Protein AF-A0A2D8ARQ0-F1 (afdb_monomer_lite)

Foldseek 3Di:
DKWWKFKWWAAVPDIDTDTDIDRDPVVVVVVVVCCVVPVVTDDMDIDTDDPVVSVVPPD

Structure (mmCIF, N/CA/C/O backbone):
data_AF-A0A2D8ARQ0-F1
#
_entry.id   AF-A0A2D8ARQ0-F1
#
loop_
_atom_site.group_PDB
_atom_site.id
_atom_site.type_symbol
_atom_site.label_atom_id
_atom_site.label_alt_id
_atom_site.label_comp_id
_atom_site.label_asym_id
_atom_site.label_entity_id
_atom_site.label_seq_id
_atom_site.pdbx_PDB_ins_code
_atom_site.Cartn_x
_atom_site.Cartn_y
_atom_site.Cartn_z
_atom_site.occupancy
_atom_site.B_iso_or_equiv
_atom_site.auth_seq_id
_atom_site.auth_comp_id
_atom_site.auth_asym_id
_atom_site.auth_atom_id
_atom_site.pdbx_PDB_model_num
ATOM 1 N N . MET A 1 1 ? 12.164 8.429 -9.144 1.00 78.56 1 MET A N 1
ATOM 2 C CA . MET A 1 1 ? 11.967 6.965 -9.052 1.00 78.56 1 MET A CA 1
ATOM 3 C C . MET A 1 1 ? 10.618 6.722 -8.416 1.00 78.56 1 MET A C 1
ATOM 5 O O . MET A 1 1 ? 10.453 7.143 -7.284 1.00 78.56 1 MET A O 1
ATOM 9 N N . ALA A 1 2 ? 9.670 6.121 -9.137 1.00 91.44 2 ALA A N 1
ATOM 10 C CA . ALA A 1 2 ? 8.414 5.677 -8.536 1.00 91.44 2 ALA A CA 1
ATOM 11 C C . ALA A 1 2 ? 8.644 4.397 -7.719 1.00 91.44 2 ALA A C 1
ATOM 13 O O . ALA A 1 2 ? 9.588 3.655 -7.997 1.00 91.44 2 ALA A O 1
ATOM 14 N N . VAL A 1 3 ? 7.783 4.159 -6.737 1.00 95.81 3 VAL A N 1
ATOM 15 C CA . VAL A 1 3 ? 7.726 2.918 -5.965 1.00 95.81 3 VAL A CA 1
ATOM 16 C C . VAL A 1 3 ? 6.520 2.101 -6.409 1.00 95.81 3 VAL A C 1
ATOM 18 O O . VAL A 1 3 ? 5.483 2.672 -6.752 1.00 95.81 3 VAL A O 1
ATOM 21 N N . TYR A 1 4 ? 6.674 0.783 -6.402 1.00 96.75 4 TYR A N 1
ATOM 22 C CA . TYR A 1 4 ? 5.670 -0.171 -6.855 1.00 96.75 4 TYR A CA 1
ATOM 23 C C . TYR A 1 4 ? 5.462 -1.190 -5.742 1.00 96.75 4 TYR A C 1
ATOM 25 O O . TYR A 1 4 ? 6.432 -1.737 -5.215 1.00 96.75 4 TYR A O 1
ATOM 33 N N . TYR A 1 5 ? 4.208 -1.406 -5.366 1.00 96.88 5 TYR A N 1
ATOM 34 C CA . TYR A 1 5 ? 3.835 -2.342 -4.317 1.00 96.88 5 TYR A CA 1
ATOM 35 C C . TYR A 1 5 ? 2.646 -3.187 -4.760 1.00 96.88 5 TYR A C 1
ATOM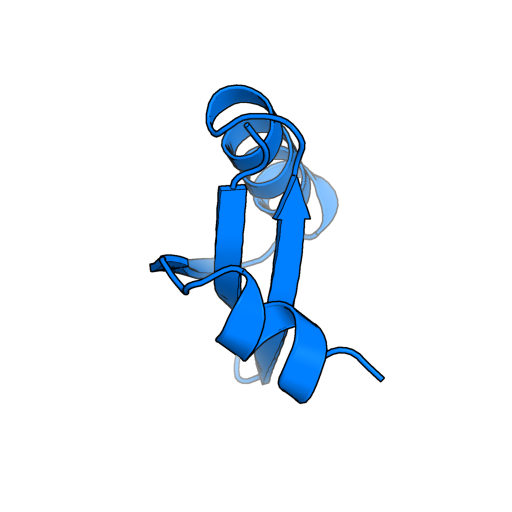 37 O O . TYR A 1 5 ? 1.732 -2.681 -5.412 1.00 96.88 5 TYR A O 1
ATOM 45 N N . LEU A 1 6 ? 2.639 -4.454 -4.361 1.00 97.31 6 LEU A N 1
ATOM 46 C CA . LEU A 1 6 ? 1.416 -5.230 -4.237 1.00 97.31 6 LEU A CA 1
ATOM 47 C C . LEU A 1 6 ? 0.866 -4.975 -2.834 1.00 97.31 6 LEU A C 1
ATOM 49 O O . LEU A 1 6 ? 1.537 -5.228 -1.833 1.00 97.31 6 LEU A O 1
ATOM 53 N N . VAL A 1 7 ? -0.335 -4.415 -2.768 1.00 96.88 7 VAL A N 1
ATOM 54 C CA . VAL A 1 7 ? -0.962 -4.000 -1.516 1.00 96.88 7 VAL A CA 1
ATOM 55 C C . VAL A 1 7 ? -2.160 -4.889 -1.244 1.00 96.88 7 VAL A C 1
ATOM 57 O O . VAL A 1 7 ? -3.091 -4.929 -2.049 1.00 96.88 7 VAL A O 1
ATOM 60 N N . THR A 1 8 ? -2.155 -5.578 -0.107 1.00 97.62 8 THR A N 1
ATOM 61 C CA . THR A 1 8 ? -3.329 -6.301 0.391 1.00 97.62 8 THR A CA 1
ATOM 62 C C . THR A 1 8 ? -4.056 -5.405 1.382 1.00 97.62 8 THR A C 1
ATOM 64 O O . THR A 1 8 ? -3.476 -4.981 2.379 1.00 97.62 8 THR A O 1
ATOM 67 N N . VAL A 1 9 ? -5.320 -5.098 1.105 1.00 96.94 9 VAL A N 1
ATOM 68 C CA . VAL A 1 9 ? -6.183 -4.283 1.965 1.00 96.94 9 VAL A CA 1
ATOM 69 C C . VAL A 1 9 ? -7.249 -5.179 2.577 1.00 96.94 9 VAL A C 1
ATOM 71 O O . VAL A 1 9 ? -7.976 -5.847 1.841 1.00 96.94 9 VAL A O 1
ATOM 74 N N . THR A 1 10 ? -7.371 -5.150 3.902 1.00 97.75 10 THR A N 1
ATOM 75 C CA . THR A 1 10 ? -8.337 -5.953 4.663 1.00 97.75 10 THR A CA 1
ATOM 76 C C . THR A 1 10 ? -9.343 -5.054 5.372 1.00 97.75 10 THR A C 1
ATOM 78 O O . THR A 1 10 ? -8.974 -4.035 5.965 1.00 97.75 10 THR A O 1
ATOM 81 N N . LYS A 1 11 ? -10.624 -5.426 5.307 1.00 96.25 11 LYS A N 1
ATOM 82 C CA . LYS A 1 11 ? -11.723 -4.760 6.012 1.00 96.25 11 LYS A CA 1
ATOM 83 C C . LYS A 1 11 ? -12.805 -5.772 6.396 1.00 96.25 11 LYS A C 1
ATOM 85 O O . LYS A 1 11 ? -13.514 -6.285 5.527 1.00 96.25 11 LYS A O 1
ATOM 90 N N . GLY A 1 12 ? -12.954 -6.025 7.691 1.00 94.75 12 GLY A N 1
ATOM 91 C CA . GLY A 1 12 ? -13.722 -7.139 8.232 1.00 94.75 12 GLY A CA 1
ATOM 92 C C . GLY A 1 12 ? -13.203 -8.460 7.670 1.00 94.75 12 GLY A C 1
ATOM 93 O O . GLY A 1 12 ? -11.998 -8.690 7.613 1.00 94.75 12 GLY A O 1
ATOM 94 N N . ASP A 1 13 ? -14.119 -9.282 7.168 1.00 94.75 13 ASP A N 1
ATOM 95 C CA . ASP A 1 13 ? -13.794 -10.581 6.566 1.00 94.75 13 ASP A CA 1
ATOM 96 C C . ASP A 1 13 ? -13.373 -10.484 5.086 1.00 94.75 13 ASP A C 1
ATOM 98 O O . ASP A 1 13 ? -13.106 -11.497 4.438 1.00 94.75 13 ASP A O 1
ATOM 102 N N . MET A 1 14 ? -13.327 -9.273 4.517 1.00 94.62 14 MET A N 1
ATOM 103 C CA . MET A 1 14 ? -12.944 -9.056 3.122 1.00 94.62 14 MET A CA 1
ATOM 104 C C . MET A 1 14 ? -11.474 -8.661 3.010 1.00 94.62 14 MET A C 1
ATOM 106 O O . MET A 1 14 ? -10.993 -7.801 3.748 1.00 94.62 14 MET A O 1
ATOM 110 N N . SER A 1 15 ? -10.786 -9.217 2.014 1.00 96.06 15 SER A N 1
ATOM 111 C CA . SER A 1 15 ? -9.452 -8.780 1.604 1.00 96.06 15 SER A CA 1
ATOM 112 C C . SER A 1 15 ? -9.375 -8.623 0.087 1.00 96.06 15 SER A C 1
ATOM 114 O O . SER A 1 15 ? -10.021 -9.359 -0.660 1.00 96.06 15 SER A O 1
ATOM 116 N N . THR A 1 16 ? -8.602 -7.643 -0.379 1.00 95.25 16 THR A N 1
ATOM 117 C CA . THR A 1 16 ? -8.341 -7.426 -1.807 1.00 95.25 16 THR A CA 1
ATOM 118 C C . THR A 1 16 ? -6.880 -7.087 -2.041 1.00 95.25 16 THR A C 1
ATOM 120 O O . THR A 1 16 ? -6.264 -6.395 -1.233 1.00 95.25 16 THR A O 1
ATOM 123 N N . LYS A 1 17 ? -6.333 -7.547 -3.166 1.00 95.75 17 LYS A N 1
ATOM 124 C CA . LYS A 1 17 ? -4.971 -7.234 -3.608 1.00 95.75 17 LYS A CA 1
ATOM 125 C C . LYS A 1 17 ? -5.007 -6.197 -4.723 1.00 95.75 17 LYS A C 1
ATOM 127 O O . LYS A 1 17 ? -5.817 -6.312 -5.639 1.00 95.75 17 LYS A O 1
ATOM 132 N N . VAL A 1 18 ? -4.138 -5.194 -4.645 1.00 94.50 18 VAL A N 1
ATOM 133 C CA . VAL A 1 18 ? -4.058 -4.092 -5.611 1.00 94.50 18 VAL A CA 1
ATOM 134 C C . VAL A 1 18 ? -2.599 -3.809 -5.950 1.00 94.50 18 VAL A C 1
ATOM 136 O O . VAL A 1 18 ? -1.775 -3.609 -5.060 1.00 94.50 18 VAL A O 1
ATOM 139 N N . TYR A 1 19 ? -2.283 -3.747 -7.241 1.00 95.19 19 TYR A N 1
ATOM 140 C CA . TYR A 1 19 ? -0.995 -3.254 -7.723 1.00 95.19 19 TYR A CA 1
ATOM 141 C C . TYR A 1 19 ? -0.998 -1.726 -7.664 1.00 95.19 19 TYR A C 1
ATOM 143 O O . TYR A 1 19 ? -1.776 -1.069 -8.355 1.00 95.19 19 TYR A O 1
ATOM 151 N N . TRP A 1 20 ? -0.137 -1.147 -6.830 1.00 95.19 20 TRP A N 1
ATOM 152 C CA . TRP A 1 20 ? -0.127 0.283 -6.535 1.00 95.19 20 TRP A 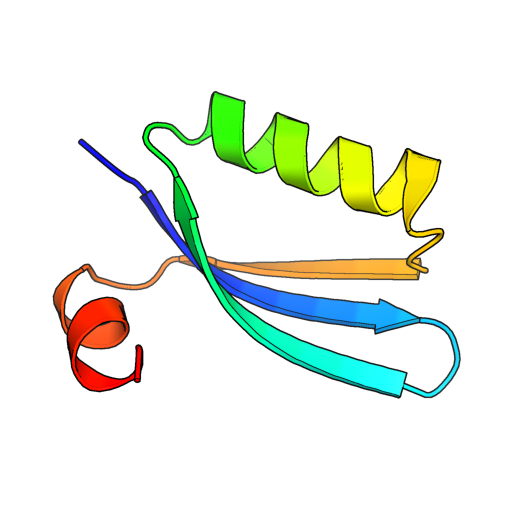CA 1
ATOM 153 C C . TRP A 1 20 ? 1.228 0.913 -6.854 1.00 95.19 20 TRP A C 1
ATOM 155 O O . TRP A 1 20 ? 2.277 0.490 -6.366 1.00 95.19 20 TRP A O 1
ATOM 165 N N . LYS A 1 21 ? 1.196 1.978 -7.656 1.00 96.12 21 LYS A N 1
ATOM 166 C CA . LYS A 1 21 ? 2.340 2.832 -7.978 1.00 96.12 21 LYS A CA 1
ATOM 167 C C . LYS A 1 21 ? 2.187 4.225 -7.372 1.00 96.12 21 LYS A C 1
ATOM 169 O O . LYS A 1 21 ? 1.169 4.878 -7.576 1.00 96.12 21 LYS A O 1
ATOM 174 N N . GLU A 1 22 ? 3.244 4.729 -6.739 1.00 96.56 22 GLU A N 1
ATOM 175 C CA . GLU A 1 22 ? 3.322 6.122 -6.273 1.00 96.56 22 GLU A CA 1
ATOM 176 C C . GLU A 1 22 ? 4.680 6.759 -6.617 1.00 96.56 22 GLU A C 1
ATOM 178 O O . GLU A 1 22 ? 5.688 6.056 -6.717 1.00 96.56 22 GLU A O 1
ATOM 183 N N . PRO A 1 23 ? 4.773 8.094 -6.780 1.00 96.25 23 PRO A N 1
ATOM 184 C CA . PRO A 1 23 ? 6.029 8.756 -7.134 1.00 96.25 23 PRO A CA 1
ATOM 185 C C . PRO A 1 23 ? 7.142 8.607 -6.093 1.00 96.25 23 PRO A C 1
ATOM 187 O O . PRO A 1 23 ? 8.307 8.721 -6.453 1.00 96.25 23 PRO A O 1
ATOM 190 N N . THR A 1 24 ? 6.805 8.407 -4.813 1.00 95.88 24 THR A N 1
ATOM 191 C CA . THR A 1 24 ? 7.763 8.213 -3.712 1.00 95.88 24 THR A CA 1
ATOM 192 C C . THR A 1 24 ? 7.145 7.361 -2.602 1.00 95.88 24 THR A C 1
ATOM 194 O O . THR A 1 24 ? 5.922 7.325 -2.457 1.00 95.88 24 THR A O 1
ATOM 197 N N . TYR A 1 25 ? 7.982 6.756 -1.753 1.00 94.56 25 TYR A N 1
ATOM 198 C CA . TYR A 1 25 ? 7.521 6.049 -0.551 1.00 94.56 25 TYR A CA 1
ATOM 199 C C . TYR A 1 25 ? 6.728 6.956 0.402 1.00 94.56 25 TYR A C 1
ATOM 201 O O . TYR A 1 25 ? 5.689 6.558 0.913 1.00 94.56 25 TYR A O 1
ATOM 209 N N . LYS A 1 26 ? 7.154 8.214 0.584 1.00 96.69 26 LYS A N 1
ATOM 210 C CA . LYS A 1 26 ? 6.424 9.179 1.421 1.00 96.69 26 LYS A CA 1
ATOM 211 C C . LYS A 1 26 ? 4.982 9.364 0.942 1.00 96.69 26 LYS A C 1
ATOM 213 O O . LYS A 1 26 ? 4.068 9.412 1.757 1.00 96.69 26 LYS A O 1
ATOM 218 N N . ARG A 1 27 ? 4.782 9.449 -0.375 1.00 96.94 27 ARG A N 1
ATOM 219 C CA . ARG A 1 27 ? 3.455 9.611 -0.981 1.00 96.94 27 ARG A CA 1
ATOM 220 C C . ARG A 1 27 ? 2.621 8.330 -0.863 1.00 96.94 27 ARG A C 1
ATOM 222 O O . ARG A 1 27 ? 1.439 8.428 -0.570 1.00 96.94 27 ARG A O 1
ATOM 229 N N . MET A 1 28 ? 3.252 7.155 -0.963 1.00 96.19 28 MET A N 1
ATOM 230 C CA . MET A 1 28 ? 2.615 5.868 -0.645 1.00 96.19 28 MET A CA 1
ATOM 231 C C . MET A 1 28 ? 2.088 5.832 0.791 1.00 96.19 28 MET A C 1
ATOM 233 O O . MET A 1 28 ? 0.913 5.552 1.004 1.00 96.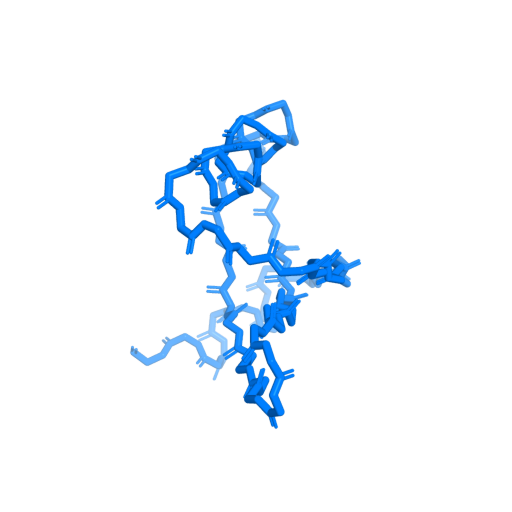19 28 MET A O 1
ATOM 237 N N . MET A 1 29 ? 2.910 6.204 1.773 1.00 96.88 29 MET A N 1
ATOM 238 C CA . MET A 1 29 ? 2.481 6.214 3.175 1.00 96.88 29 MET A CA 1
ATOM 239 C C . MET A 1 29 ? 1.333 7.197 3.435 1.00 96.88 29 MET A C 1
ATOM 241 O O . MET A 1 29 ? 0.415 6.872 4.179 1.00 96.88 29 MET A O 1
ATOM 245 N N . GLN A 1 30 ? 1.319 8.357 2.771 1.00 97.31 30 GLN A N 1
ATOM 246 C CA . GLN A 1 30 ? 0.185 9.290 2.842 1.00 97.31 30 GLN A CA 1
ATOM 247 C C . GLN A 1 30 ? -1.110 8.676 2.285 1.00 97.31 30 GLN A C 1
ATOM 249 O O . GLN A 1 30 ? -2.184 8.862 2.865 1.00 97.31 30 GLN A O 1
ATOM 254 N N . SER A 1 31 ? -1.024 7.922 1.188 1.00 96.06 31 SER A N 1
ATOM 255 C CA . SER A 1 31 ? -2.170 7.204 0.624 1.00 96.06 31 SER A CA 1
ATOM 256 C C . SER A 1 31 ? -2.663 6.086 1.557 1.00 96.06 31 SER A C 1
ATOM 258 O O . SER A 1 31 ? -3.866 5.966 1.790 1.00 96.06 31 SER A O 1
ATOM 260 N N . VAL A 1 32 ? -1.747 5.330 2.171 1.00 96.06 32 VAL A N 1
ATOM 261 C CA . VAL A 1 32 ? -2.054 4.303 3.185 1.00 96.06 32 VAL A CA 1
ATOM 262 C C . VAL A 1 32 ? -2.745 4.916 4.407 1.00 96.06 32 VAL A C 1
ATOM 264 O O . VAL A 1 32 ? -3.799 4.442 4.825 1.00 96.06 32 VAL A O 1
ATOM 267 N N . GLU A 1 33 ? -2.220 6.019 4.946 1.00 96.88 33 GLU A N 1
ATOM 268 C CA . GLU A 1 33 ? -2.862 6.751 6.047 1.00 96.88 33 GLU A CA 1
ATOM 269 C C . GLU A 1 33 ? -4.275 7.223 5.686 1.00 96.88 33 GLU A C 1
ATOM 271 O O . GLU A 1 33 ? -5.177 7.201 6.526 1.00 96.88 33 GLU A O 1
ATOM 276 N N . THR A 1 34 ? -4.479 7.648 4.438 1.00 95.62 34 TH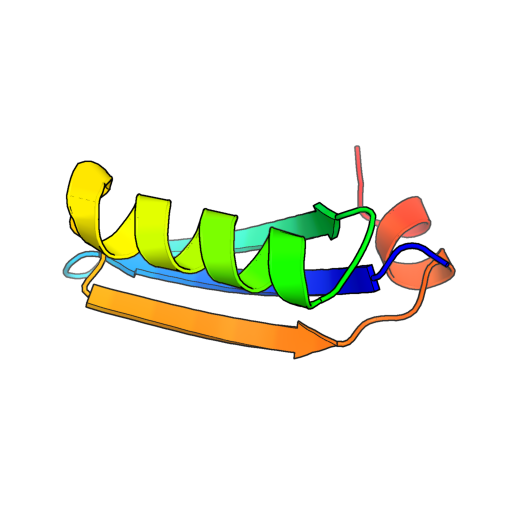R A N 1
ATOM 277 C CA . THR A 1 34 ? -5.792 8.071 3.938 1.00 95.62 34 THR A CA 1
ATOM 278 C C . THR A 1 34 ? -6.779 6.903 3.942 1.00 95.62 34 THR A C 1
ATOM 280 O O . THR A 1 34 ? -7.923 7.079 4.365 1.00 95.62 34 THR A O 1
ATOM 283 N N . LEU A 1 35 ? -6.348 5.700 3.545 1.00 94.19 35 LEU A N 1
ATOM 284 C CA . LEU A 1 35 ? -7.185 4.497 3.604 1.00 94.19 35 LEU A CA 1
ATOM 285 C C . LEU A 1 35 ? -7.562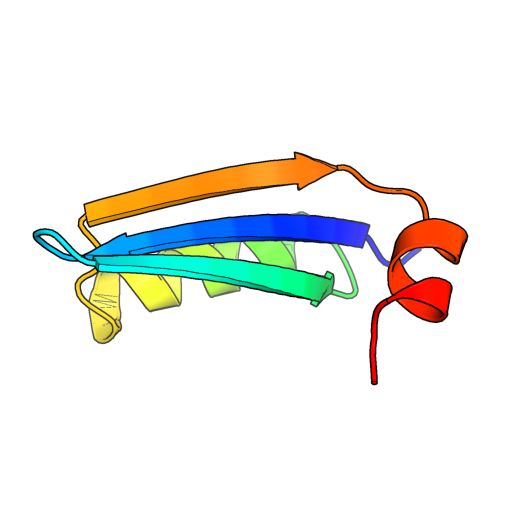 4.121 5.037 1.00 94.19 35 LEU A C 1
ATOM 287 O O . LEU A 1 35 ? -8.728 3.819 5.290 1.00 94.19 35 LEU A O 1
ATOM 291 N N . TYR A 1 36 ? -6.631 4.208 5.986 1.00 95.69 36 TYR A N 1
ATOM 292 C CA . TYR A 1 36 ? -6.959 3.999 7.398 1.00 95.69 36 TYR A CA 1
ATOM 293 C C . TYR A 1 36 ? -7.971 5.037 7.906 1.00 95.69 36 TYR A C 1
ATOM 295 O O . TYR A 1 36 ? -8.990 4.673 8.492 1.00 95.69 36 TYR A O 1
ATOM 303 N N . LYS A 1 37 ? -7.746 6.329 7.630 1.00 95.44 37 LYS A N 1
ATOM 304 C CA . LYS A 1 37 ? -8.587 7.427 8.144 1.00 95.44 37 LYS A CA 1
ATOM 305 C C . LYS A 1 37 ? -9.983 7.470 7.520 1.00 95.44 37 LYS A C 1
ATOM 307 O O . LYS A 1 37 ? -10.968 7.678 8.226 1.00 95.44 37 LYS A O 1
ATOM 312 N N . HIS A 1 38 ? -10.076 7.299 6.204 1.00 94.75 38 HIS A N 1
ATOM 313 C CA . HIS A 1 38 ? -11.318 7.508 5.451 1.00 94.75 38 HIS A CA 1
ATOM 314 C C . HIS A 1 38 ? -11.933 6.204 4.943 1.00 94.75 38 HIS A C 1
ATOM 316 O O . HIS A 1 38 ? -13.154 6.055 4.963 1.00 94.75 38 HIS A O 1
ATOM 322 N N . GLY A 1 39 ? -11.103 5.245 4.529 1.00 89.50 39 GLY A N 1
ATOM 323 C CA . GLY A 1 39 ? -11.549 3.918 4.096 1.00 89.50 39 GLY A CA 1
ATOM 324 C C . GLY A 1 39 ? -11.980 3.013 5.253 1.00 89.50 39 GLY A C 1
ATOM 325 O O . GLY A 1 39 ? -12.768 2.087 5.030 1.00 89.50 39 GLY A O 1
ATOM 326 N N . LYS A 1 40 ? -11.528 3.313 6.484 1.00 92.56 40 LYS A N 1
ATOM 327 C CA . LYS A 1 40 ? -11.756 2.502 7.694 1.00 92.56 40 LYS A CA 1
ATOM 328 C C . LYS A 1 40 ? -11.385 1.038 7.446 1.00 92.56 40 LYS A C 1
ATOM 330 O O . LYS A 1 40 ? -12.219 0.150 7.608 1.00 92.56 40 LYS A O 1
ATOM 335 N N . VAL A 1 41 ? -10.188 0.835 6.907 1.00 95.75 41 VAL A N 1
ATOM 336 C CA . VAL A 1 41 ? -9.599 -0.492 6.699 1.00 95.75 41 VAL A CA 1
ATOM 337 C C . VAL A 1 41 ? -8.927 -0.942 7.990 1.00 95.75 41 VAL A C 1
ATOM 339 O O . VAL A 1 41 ? -8.458 -0.101 8.760 1.00 95.75 41 VAL A O 1
ATOM 342 N N . ASP A 1 42 ? -8.878 -2.247 8.216 1.00 96.50 42 ASP A N 1
ATOM 343 C CA . ASP A 1 42 ? -8.342 -2.818 9.455 1.00 96.50 42 ASP A CA 1
ATOM 344 C C . ASP A 1 42 ? -6.845 -3.096 9.340 1.00 96.50 42 ASP A C 1
ATOM 346 O O . ASP A 1 42 ? -6.093 -2.880 10.289 1.00 96.50 42 ASP A O 1
ATOM 350 N N . ALA A 1 43 ? -6.402 -3.533 8.159 1.00 96.81 43 ALA A N 1
ATOM 351 C CA . ALA A 1 43 ? -5.001 -3.803 7.881 1.00 96.81 43 ALA A CA 1
ATOM 352 C C . ALA A 1 43 ? -4.645 -3.501 6.424 1.00 96.81 43 ALA A C 1
ATOM 354 O O . ALA A 1 43 ? -5.458 -3.652 5.506 1.00 96.81 43 ALA A O 1
ATOM 355 N N . ILE A 1 44 ? -3.396 -3.087 6.233 1.00 97.19 44 ILE A N 1
ATOM 356 C CA . ILE A 1 44 ? -2.750 -2.917 4.937 1.00 97.19 44 ILE A CA 1
ATOM 357 C C . ILE A 1 44 ? -1.391 -3.607 5.008 1.00 97.19 44 ILE A C 1
ATOM 359 O O . ILE A 1 44 ? -0.535 -3.212 5.801 1.00 97.19 44 ILE A O 1
ATOM 363 N N . GLU A 1 45 ? -1.190 -4.598 4.148 1.00 97.62 45 GLU A N 1
ATOM 364 C CA . GLU A 1 45 ? 0.094 -5.264 3.937 1.00 97.62 45 GLU A CA 1
ATOM 365 C C . GLU A 1 45 ? 0.692 -4.785 2.618 1.00 97.62 45 GLU A C 1
ATOM 367 O O . GLU A 1 45 ? -0.011 -4.651 1.615 1.00 97.62 45 GLU A O 1
ATOM 372 N N . MET A 1 46 ? 1.994 -4.515 2.618 1.00 96.81 46 MET A N 1
ATOM 373 C CA . MET A 1 46 ? 2.702 -3.970 1.465 1.00 96.81 46 MET A CA 1
ATOM 374 C C . MET A 1 46 ? 3.898 -4.847 1.121 1.00 96.81 46 MET A C 1
ATOM 376 O O . MET A 1 46 ? 4.848 -4.940 1.896 1.00 96.81 46 MET A O 1
ATOM 380 N N . GLU A 1 47 ? 3.880 -5.415 -0.078 1.00 97.50 47 GLU A N 1
ATOM 381 C CA . GLU A 1 47 ? 5.006 -6.139 -0.657 1.00 97.50 47 GLU A CA 1
ATOM 382 C C . GLU A 1 47 ? 5.617 -5.293 -1.774 1.00 97.50 47 GLU A C 1
ATOM 384 O O . GLU A 1 47 ? 4.927 -4.895 -2.714 1.00 97.50 47 GLU A O 1
ATOM 389 N N . MET A 1 48 ? 6.899 -4.944 -1.649 1.00 96.00 48 MET A N 1
ATOM 390 C CA . MET A 1 48 ? 7.588 -4.185 -2.692 1.00 96.00 48 MET A CA 1
ATOM 391 C C . MET A 1 48 ? 7.796 -5.085 -3.908 1.00 96.00 48 MET A C 1
ATOM 393 O O . MET A 1 48 ? 8.371 -6.160 -3.782 1.00 96.00 48 MET A O 1
ATOM 397 N N . ILE A 1 49 ? 7.380 -4.610 -5.078 1.00 96.81 49 ILE A N 1
ATOM 398 C CA . ILE A 1 49 ? 7.505 -5.341 -6.342 1.00 96.81 49 ILE A CA 1
ATOM 399 C C . ILE A 1 49 ? 8.353 -4.552 -7.336 1.00 96.81 49 ILE A C 1
ATOM 401 O O . ILE A 1 49 ? 8.557 -3.337 -7.205 1.00 96.81 49 ILE A O 1
ATOM 405 N N . SER A 1 50 ? 8.848 -5.230 -8.366 1.00 95.75 50 SER A N 1
ATOM 406 C CA . SER A 1 50 ? 9.523 -4.561 -9.470 1.00 95.75 50 SER A CA 1
ATOM 407 C C . SER A 1 50 ? 8.537 -3.785 -10.350 1.00 95.75 50 SER A C 1
ATOM 409 O O . SER A 1 50 ? 7.341 -4.070 -10.428 1.00 95.75 50 SER A O 1
ATOM 411 N N . LYS A 1 51 ? 9.070 -2.807 -11.091 1.00 95.00 51 LYS A N 1
ATOM 412 C CA . LYS A 1 51 ? 8.311 -2.097 -12.127 1.00 95.00 51 LYS A CA 1
ATOM 413 C C . LYS A 1 51 ? 7.725 -3.067 -13.164 1.00 95.00 51 LYS A C 1
ATOM 415 O O . LYS A 1 51 ? 6.600 -2.862 -13.600 1.00 95.00 51 LYS A O 1
ATOM 420 N N . LYS A 1 52 ? 8.482 -4.104 -13.538 1.00 94.81 52 LYS A N 1
ATOM 421 C CA . LYS A 1 52 ? 8.053 -5.100 -14.522 1.00 94.81 52 LYS A CA 1
ATOM 422 C C . LYS A 1 52 ? 6.855 -5.901 -14.013 1.00 94.81 52 LYS A C 1
ATOM 424 O O . LYS A 1 52 ? 5.864 -5.997 -14.715 1.00 94.81 52 LYS A O 1
ATOM 429 N N . GLU A 1 53 ? 6.912 -6.396 -12.777 1.00 94.38 53 GLU A N 1
ATOM 430 C CA . GLU A 1 53 ? 5.781 -7.110 -12.166 1.00 94.38 53 GLU A CA 1
ATOM 431 C C . GLU A 1 53 ? 4.525 -6.243 -12.087 1.00 94.38 53 GLU A C 1
ATOM 433 O O . GLU A 1 53 ? 3.426 -6.739 -12.316 1.00 94.38 53 GLU A O 1
ATOM 438 N N . TYR A 1 54 ? 4.677 -4.948 -11.800 1.00 94.56 54 TYR A N 1
ATOM 439 C CA . TYR A 1 54 ? 3.560 -4.013 -11.875 1.00 94.56 54 TYR A CA 1
ATOM 440 C C . TYR A 1 54 ? 3.006 -3.919 -13.304 1.00 94.56 54 TYR A C 1
ATOM 442 O O . TYR A 1 54 ? 1.813 -4.098 -13.495 1.00 94.56 54 TYR A O 1
ATOM 450 N N . GLU A 1 55 ? 3.849 -3.656 -14.306 1.00 93.81 55 GLU A N 1
ATOM 451 C CA . GLU A 1 55 ? 3.415 -3.478 -15.703 1.00 93.81 55 GLU A CA 1
ATOM 452 C C . GLU A 1 55 ? 2.785 -4.743 -16.303 1.00 93.81 55 GLU A C 1
ATOM 454 O O . GLU A 1 55 ? 1.824 -4.633 -17.057 1.00 93.81 55 GLU A O 1
ATOM 459 N N . ASP A 1 56 ? 3.269 -5.927 -15.926 1.00 93.94 56 ASP A N 1
ATOM 460 C CA . ASP A 1 56 ? 2.754 -7.209 -16.418 1.00 93.94 56 ASP A CA 1
ATOM 461 C C . ASP A 1 56 ? 1.368 -7.561 -15.831 1.00 93.94 56 ASP A C 1
ATOM 463 O O . ASP A 1 56 ? 0.636 -8.353 -16.422 1.00 93.94 56 ASP A O 1
ATOM 467 N N . ASN A 1 57 ? 0.998 -6.992 -14.675 1.00 90.56 57 ASN A N 1
ATOM 468 C CA . ASN A 1 57 ? -0.249 -7.314 -13.961 1.00 90.56 57 ASN A CA 1
ATOM 469 C C . ASN A 1 57 ? -1.244 -6.145 -13.874 1.00 90.56 57 ASN A C 1
ATOM 471 O O . ASN A 1 57 ? -2.393 -6.338 -13.472 1.00 90.56 57 ASN A O 1
ATOM 475 N N . TYR A 1 58 ? -0.819 -4.930 -14.220 1.00 76.75 58 TYR A N 1
ATOM 476 C CA . TYR A 1 58 ? -1.666 -3.744 -14.224 1.00 76.75 58 TYR A CA 1
ATOM 477 C C . TYR A 1 58 ? -2.439 -3.667 -15.550 1.00 76.75 58 TYR A C 1
ATOM 479 O O . TYR A 1 58 ? -1.913 -3.170 -16.546 1.00 76.75 58 TYR A O 1
ATOM 487 N N . VAL A 1 59 ? -3.671 -4.197 -15.553 1.00 59.16 59 VAL A N 1
ATOM 488 C CA . 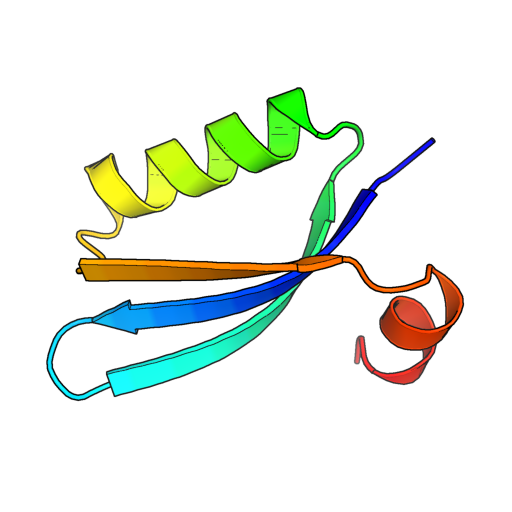VAL A 1 59 ? -4.644 -4.109 -16.666 1.00 59.16 59 VAL A CA 1
ATOM 489 C C . VAL A 1 59 ? -5.416 -2.797 -16.606 1.00 59.16 59 VAL A C 1
ATOM 491 O O . VAL A 1 59 ? -5.958 -2.486 -15.520 1.00 59.16 59 VAL A O 1
#

pLDDT: mean 94.37, std 5.88, range [59.16, 97.75]

Radius of gyration: 11.58 Å; chains: 1; bounding box: 26×20×26 Å

Secondary structure (DSSP, 8-state):
--EEEEEEEEETTEEEEEEEEESSHHHHHHHHHHIIIII--SEEEEEE--HHHHHHH--

Sequence (59 aa):
MAVYYLVTVTKGDMSTKVYWKEPTYKRMMQSVETLYKHGKVDAIEMEMISKKEYEDNYV